Protein AF-A0A1I2F6V7-F1 (afdb_monomer_lite)

Structure (mmCIF, N/CA/C/O backbone):
data_AF-A0A1I2F6V7-F1
#
_entry.id   AF-A0A1I2F6V7-F1
#
loop_
_atom_site.group_PDB
_atom_site.id
_atom_site.type_symbol
_atom_site.label_atom_id
_atom_site.label_alt_id
_atom_site.label_comp_id
_atom_site.label_asym_id
_atom_site.label_entity_id
_atom_site.la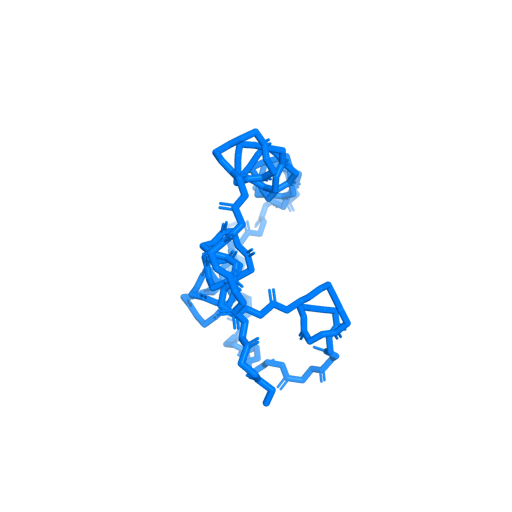bel_seq_id
_atom_site.pdbx_PDB_ins_code
_atom_site.Cartn_x
_atom_site.Cartn_y
_atom_site.Cartn_z
_atom_site.occupancy
_atom_site.B_iso_or_equiv
_atom_site.auth_seq_id
_atom_site.auth_comp_id
_atom_site.auth_asym_id
_atom_site.auth_atom_id
_atom_site.pdbx_PDB_model_num
ATOM 1 N N . MET A 1 1 ? -6.743 -10.963 13.493 1.00 41.97 1 MET A N 1
ATOM 2 C CA . MET A 1 1 ? -6.877 -9.582 14.003 1.00 41.97 1 MET A CA 1
ATOM 3 C C . MET A 1 1 ? -7.970 -8.910 13.189 1.00 41.97 1 MET A C 1
ATOM 5 O O . MET A 1 1 ? -8.003 -9.142 11.991 1.00 41.97 1 MET A O 1
ATOM 9 N N . ARG A 1 2 ? -8.920 -8.202 13.813 1.00 49.66 2 ARG A N 1
ATOM 10 C CA . ARG A 1 2 ? -9.967 -7.483 13.068 1.00 49.66 2 ARG A CA 1
ATOM 11 C C . ARG A 1 2 ? -9.388 -6.136 12.668 1.00 49.66 2 ARG A C 1
ATOM 13 O O . ARG A 1 2 ? -9.178 -5.290 13.532 1.00 49.66 2 ARG A O 1
ATOM 20 N N . THR A 1 3 ? -9.071 -5.973 11.398 1.00 53.34 3 THR A N 1
ATOM 21 C CA . THR A 1 3 ? -8.692 -4.686 10.836 1.00 53.34 3 THR A CA 1
ATOM 22 C C . THR A 1 3 ? -9.936 -3.809 10.773 1.00 53.34 3 THR A C 1
ATOM 24 O O . THR A 1 3 ? -10.929 -4.142 10.132 1.00 53.34 3 THR A O 1
ATOM 27 N N . GLY A 1 4 ? -9.930 -2.745 11.572 1.00 63.44 4 GLY A N 1
ATOM 28 C CA . GLY A 1 4 ? -10.987 -1.743 11.562 1.00 63.44 4 GLY A CA 1
ATOM 29 C C . GLY A 1 4 ? -10.887 -0.884 10.309 1.00 63.44 4 GLY A C 1
ATOM 30 O O . GLY A 1 4 ? -9.795 -0.686 9.777 1.00 63.44 4 GLY A O 1
ATOM 31 N N . THR A 1 5 ? -12.027 -0.362 9.864 1.00 81.69 5 THR A N 1
ATOM 32 C CA . THR A 1 5 ? -12.119 0.624 8.785 1.00 81.69 5 THR A CA 1
ATOM 33 C C . THR A 1 5 ? -11.121 1.758 9.039 1.00 81.69 5 THR A C 1
ATOM 35 O O . THR A 1 5 ? -11.262 2.506 10.008 1.00 81.69 5 THR A O 1
ATOM 38 N N . ILE A 1 6 ? -10.078 1.860 8.211 1.00 92.19 6 ILE A N 1
ATOM 39 C CA . ILE A 1 6 ? -9.136 2.983 8.268 1.00 92.19 6 ILE A CA 1
ATOM 40 C C . ILE A 1 6 ? -9.806 4.240 7.702 1.00 92.19 6 ILE A C 1
ATOM 42 O O . ILE A 1 6 ? -10.749 4.151 6.919 1.00 92.19 6 ILE A O 1
ATOM 46 N N . SER A 1 7 ? -9.331 5.422 8.092 1.00 95.50 7 SER A N 1
ATOM 47 C CA . SER A 1 7 ? -9.873 6.669 7.549 1.00 95.50 7 SER A CA 1
ATOM 48 C C . SER A 1 7 ? -9.531 6.827 6.065 1.00 95.50 7 SER A C 1
ATOM 50 O O . SER A 1 7 ? -8.490 6.357 5.603 1.00 95.50 7 SER A O 1
ATOM 52 N N . GLU A 1 8 ? -10.354 7.576 5.331 1.00 95.56 8 GLU A N 1
ATOM 53 C CA . GLU A 1 8 ? -10.070 7.924 3.930 1.00 95.56 8 GLU A CA 1
ATOM 54 C C . GLU A 1 8 ? -8.727 8.656 3.775 1.00 95.56 8 GLU A C 1
ATOM 56 O O . GLU A 1 8 ? -7.996 8.433 2.811 1.00 95.56 8 GLU A O 1
ATOM 61 N N . ALA A 1 9 ? -8.348 9.479 4.759 1.00 97.25 9 ALA A N 1
ATOM 62 C CA . ALA A 1 9 ? -7.048 10.144 4.778 1.00 97.25 9 ALA A CA 1
ATOM 63 C C . ALA A 1 9 ? -5.885 9.140 4.877 1.00 97.25 9 ALA A C 1
ATOM 65 O O . ALA A 1 9 ? -4.879 9.282 4.178 1.00 97.25 9 ALA A O 1
ATOM 66 N N . GLU A 1 10 ? -6.025 8.104 5.707 1.00 97.19 10 GLU A N 1
ATOM 67 C CA . GLU A 1 10 ? -5.023 7.043 5.816 1.00 97.19 10 GLU A CA 1
ATOM 68 C C . GLU A 1 10 ? -5.000 6.172 4.553 1.00 97.19 10 GLU A C 1
ATOM 70 O O . GLU A 1 10 ? -3.923 5.888 4.026 1.00 97.19 10 GLU A O 1
ATOM 75 N N . LYS A 1 11 ? -6.164 5.829 3.993 1.00 96.94 11 LYS A N 1
ATOM 76 C CA . LYS A 1 11 ? -6.268 5.118 2.711 1.00 96.94 11 LYS A CA 1
ATOM 77 C C . LYS A 1 11 ? -5.551 5.876 1.589 1.00 96.94 11 LYS A C 1
ATOM 79 O O . LYS A 1 11 ? -4.724 5.297 0.880 1.00 96.94 11 LYS A O 1
ATOM 84 N N . ALA A 1 12 ? -5.782 7.185 1.477 1.00 98.06 12 ALA A N 1
ATOM 85 C CA . ALA A 1 12 ? -5.113 8.050 0.507 1.00 98.06 12 ALA A CA 1
ATOM 86 C C . ALA A 1 12 ? -3.592 8.114 0.732 1.00 98.06 12 ALA A C 1
ATOM 88 O O . ALA A 1 12 ? -2.815 8.013 -0.223 1.00 98.06 12 ALA A O 1
ATOM 89 N N . ARG A 1 13 ? -3.146 8.219 1.992 1.00 98.38 13 ARG A N 1
ATOM 90 C CA . ARG A 1 13 ? -1.719 8.185 2.344 1.00 98.38 13 ARG A CA 1
ATOM 91 C C . ARG A 1 13 ? -1.065 6.878 1.894 1.00 98.38 13 ARG A C 1
ATOM 93 O O . ARG A 1 13 ? -0.005 6.915 1.263 1.00 98.38 13 ARG A O 1
ATOM 100 N N . ARG A 1 14 ? -1.680 5.731 2.198 1.00 98.19 14 ARG A N 1
ATOM 101 C CA . ARG A 1 14 ? -1.150 4.413 1.819 1.00 98.19 14 ARG A CA 1
ATOM 102 C C . ARG A 1 14 ? -1.145 4.224 0.305 1.00 98.19 14 ARG A C 1
ATOM 104 O O . ARG A 1 14 ? -0.145 3.750 -0.233 1.00 98.19 14 ARG A O 1
ATOM 111 N N . ARG A 1 15 ? -2.201 4.662 -0.392 1.00 98.50 15 ARG A N 1
ATOM 112 C CA . ARG A 1 15 ? -2.266 4.638 -1.860 1.00 98.50 15 ARG A CA 1
ATOM 113 C C . ARG A 1 15 ? -1.108 5.406 -2.485 1.00 98.50 15 ARG A C 1
ATOM 115 O O . ARG A 1 15 ? -0.385 4.834 -3.295 1.00 98.50 15 ARG A O 1
ATOM 122 N N . LYS A 1 16 ? -0.863 6.641 -2.036 1.00 98.62 16 LYS A N 1
ATOM 123 C CA . LYS A 1 16 ? 0.256 7.458 -2.523 1.00 98.62 16 LYS A CA 1
ATOM 124 C C . LYS A 1 16 ? 1.608 6.764 -2.330 1.00 98.62 16 LYS A C 1
ATOM 126 O O . LYS A 1 16 ? 2.430 6.774 -3.239 1.00 98.62 16 LYS A O 1
ATOM 131 N N . ALA A 1 17 ? 1.841 6.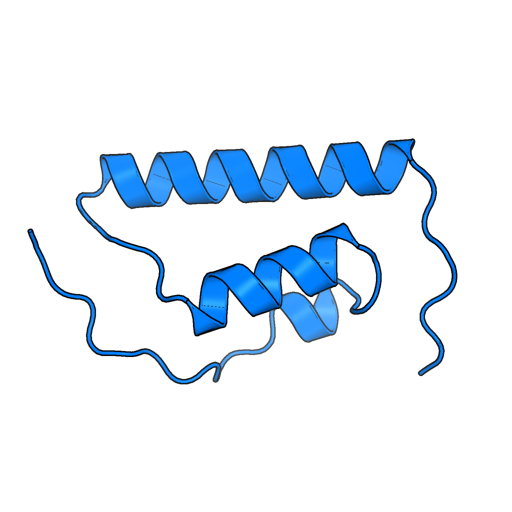151 -1.167 1.00 98.19 17 ALA A N 1
ATOM 132 C CA . ALA A 1 17 ? 3.088 5.435 -0.896 1.00 98.19 17 ALA A CA 1
ATOM 133 C C . ALA A 1 17 ? 3.286 4.233 -1.838 1.00 98.19 17 ALA A C 1
ATOM 135 O O . ALA A 1 17 ? 4.369 4.057 -2.396 1.00 98.19 17 ALA A O 1
ATOM 136 N N . VAL A 1 18 ? 2.234 3.439 -2.055 1.00 97.56 18 VAL A N 1
ATOM 137 C CA . VAL A 1 18 ? 2.276 2.298 -2.979 1.00 97.56 18 VAL A CA 1
ATOM 138 C C . VAL A 1 18 ? 2.469 2.763 -4.426 1.00 97.56 18 VAL A C 1
ATOM 140 O O . VAL A 1 18 ? 3.247 2.152 -5.148 1.00 97.56 18 VAL A O 1
ATOM 143 N N . ASP A 1 19 ? 1.829 3.851 -4.854 1.00 98.19 19 ASP A N 1
ATOM 144 C CA . ASP A 1 19 ? 1.984 4.367 -6.222 1.00 98.19 19 ASP A CA 1
ATOM 145 C C . ASP A 1 19 ? 3.404 4.885 -6.489 1.00 98.19 19 ASP A C 1
ATOM 147 O O . ASP A 1 19 ? 3.961 4.628 -7.556 1.00 98.19 19 ASP A O 1
ATOM 151 N N . VAL A 1 20 ? 4.042 5.527 -5.503 1.00 98.06 20 VAL A N 1
ATOM 152 C CA . VAL A 1 20 ? 5.465 5.899 -5.593 1.00 98.06 20 VAL A CA 1
ATOM 153 C C . VAL A 1 20 ? 6.350 4.655 -5.719 1.00 98.06 20 VAL A C 1
ATOM 155 O O . VAL A 1 20 ? 7.241 4.623 -6.566 1.00 98.06 20 VAL A O 1
ATOM 158 N N . ALA A 1 21 ? 6.095 3.608 -4.927 1.00 95.44 21 ALA A N 1
ATOM 159 C CA . ALA A 1 21 ? 6.844 2.356 -5.030 1.00 95.44 21 ALA A CA 1
ATOM 160 C C . ALA A 1 21 ? 6.673 1.697 -6.412 1.00 95.44 21 ALA A C 1
ATOM 162 O O . ALA A 1 21 ? 7.663 1.286 -7.017 1.00 95.44 21 ALA A O 1
ATOM 163 N N . ARG A 1 22 ? 5.444 1.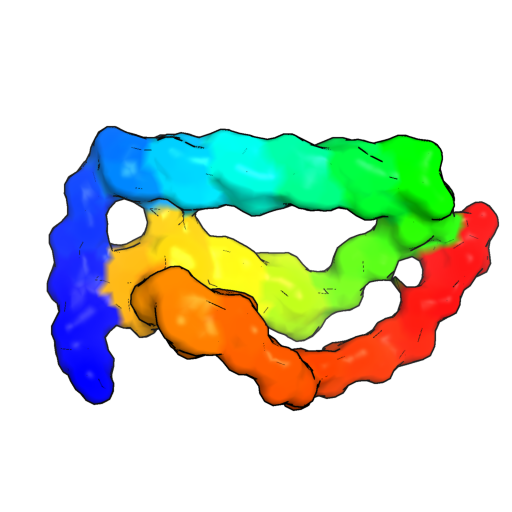673 -6.948 1.00 95.62 22 ARG A N 1
ATOM 164 C CA . ARG A 1 22 ? 5.147 1.207 -8.313 1.00 95.62 22 ARG A CA 1
ATOM 165 C C . ARG A 1 22 ? 5.929 1.992 -9.363 1.00 95.62 22 ARG A C 1
ATOM 167 O O . ARG A 1 22 ? 6.569 1.383 -10.218 1.00 95.62 22 ARG A O 1
ATOM 174 N N . GLY A 1 23 ? 5.929 3.322 -9.262 1.00 96.12 23 GLY A N 1
ATOM 175 C CA . GLY A 1 23 ? 6.684 4.199 -10.156 1.00 96.12 23 GLY A CA 1
ATOM 176 C C . GLY A 1 23 ? 8.182 3.897 -10.140 1.00 96.12 23 GLY A C 1
ATOM 177 O O . GLY A 1 23 ? 8.779 3.705 -11.195 1.00 96.12 23 GLY A O 1
ATOM 178 N N . ASN A 1 24 ? 8.779 3.759 -8.954 1.00 96.94 24 ASN A N 1
ATOM 179 C CA . ASN A 1 24 ? 10.205 3.449 -8.815 1.00 96.94 24 ASN A CA 1
ATOM 180 C C . ASN A 1 24 ? 10.571 2.074 -9.404 1.00 96.94 24 ASN A C 1
ATOM 182 O O . ASN A 1 24 ? 11.596 1.938 -10.074 1.00 96.94 24 ASN A O 1
ATOM 186 N N . ILE A 1 25 ? 9.728 1.058 -9.189 1.00 93.12 25 ILE A N 1
ATOM 187 C CA . ILE A 1 25 ? 9.927 -0.291 -9.742 1.00 93.12 25 ILE A CA 1
ATOM 188 C C . ILE A 1 25 ? 9.825 -0.265 -11.274 1.00 93.12 25 ILE A C 1
ATOM 190 O O . ILE A 1 25 ? 10.683 -0.834 -11.952 1.00 93.12 25 ILE A O 1
ATOM 194 N N . GLY A 1 26 ? 8.836 0.450 -11.821 1.00 93.44 26 GLY A N 1
ATOM 195 C CA . GLY A 1 26 ? 8.670 0.621 -13.265 1.00 93.44 26 GLY A CA 1
ATOM 196 C C . GLY A 1 26 ? 9.837 1.369 -13.917 1.00 93.44 26 GLY A C 1
ATOM 197 O O . GLY A 1 26 ? 10.355 0.916 -14.935 1.00 93.44 26 GLY A O 1
ATOM 198 N N . LEU A 1 27 ? 10.321 2.453 -13.297 1.00 95.25 27 LEU A N 1
ATOM 199 C CA . LEU A 1 27 ? 11.524 3.176 -13.742 1.00 95.25 27 LEU A CA 1
ATOM 200 C C . LEU A 1 27 ? 12.785 2.301 -13.716 1.00 95.25 27 LEU A C 1
ATOM 202 O O . LEU A 1 27 ? 13.714 2.536 -14.482 1.00 95.25 27 LEU A O 1
ATOM 206 N N . SER A 1 28 ? 12.802 1.275 -12.865 1.00 92.75 28 SER A N 1
ATOM 207 C CA . SER A 1 28 ? 13.888 0.295 -12.784 1.00 92.75 28 SER A CA 1
ATOM 208 C C . SER A 1 28 ? 13.758 -0.844 -13.811 1.00 92.75 28 SER A C 1
ATOM 210 O O . SER A 1 28 ? 14.577 -1.760 -13.805 1.00 92.75 28 SER A O 1
ATOM 212 N N . GLY A 1 29 ? 12.735 -0.826 -14.677 1.00 93.69 29 GLY A N 1
ATOM 213 C CA . GLY A 1 29 ? 12.507 -1.848 -15.707 1.00 93.69 29 GLY A CA 1
ATOM 214 C C . GLY A 1 29 ? 11.873 -3.146 -15.193 1.00 93.69 29 GLY A C 1
ATOM 215 O O . GLY A 1 29 ? 11.894 -4.163 -15.888 1.00 93.69 29 GLY A O 1
ATOM 216 N N . PHE A 1 30 ? 11.313 -3.143 -13.981 1.00 91.50 30 PHE A N 1
ATOM 217 C CA . PHE A 1 30 ? 10.656 -4.311 -13.397 1.00 91.50 30 PHE A CA 1
ATOM 218 C C . PHE A 1 30 ? 9.132 -4.197 -13.464 1.00 91.50 30 PHE A C 1
ATOM 220 O O . PHE A 1 30 ? 8.556 -3.109 -13.443 1.00 91.50 30 PHE A O 1
ATOM 227 N N . LYS A 1 31 ? 8.469 -5.356 -13.481 1.00 90.19 31 LYS A N 1
ATOM 228 C CA . LYS A 1 31 ? 7.019 -5.477 -13.311 1.00 90.19 31 LYS A CA 1
ATOM 229 C C . LYS A 1 31 ? 6.702 -6.091 -11.957 1.00 90.19 31 LYS A C 1
ATOM 231 O O . LYS A 1 31 ? 7.338 -7.060 -11.544 1.00 90.19 31 LYS A O 1
ATOM 236 N N . ILE A 1 32 ? 5.695 -5.540 -11.295 1.00 90.75 32 ILE A N 1
ATOM 237 C CA . ILE A 1 32 ? 5.159 -6.083 -10.048 1.00 90.75 32 ILE A CA 1
ATOM 238 C C . ILE A 1 32 ? 4.245 -7.257 -10.405 1.00 90.75 32 ILE A C 1
ATOM 240 O O . ILE A 1 32 ? 3.482 -7.182 -11.367 1.00 90.75 32 ILE A O 1
ATOM 244 N N . SER A 1 33 ? 4.353 -8.365 -9.669 1.00 91.12 33 SER A N 1
ATOM 245 C CA . SER A 1 33 ? 3.473 -9.514 -9.891 1.00 91.12 33 SER A CA 1
ATOM 246 C C . SER A 1 33 ? 2.070 -9.252 -9.344 1.00 91.12 33 SER A C 1
ATOM 248 O O . SER A 1 33 ? 1.900 -8.511 -8.378 1.00 91.12 33 SER A O 1
ATOM 250 N N . GLU A 1 34 ? 1.068 -9.935 -9.896 1.00 91.19 34 GLU A N 1
ATOM 251 C CA . GLU A 1 34 ? -0.326 -9.828 -9.440 1.00 91.19 34 GLU A CA 1
ATOM 252 C C . GLU A 1 34 ? -0.481 -10.117 -7.939 1.00 91.19 34 GLU A C 1
ATOM 254 O O . GLU A 1 34 ? -1.209 -9.416 -7.244 1.00 91.19 34 GLU A O 1
ATOM 259 N N . ALA A 1 35 ? 0.264 -11.096 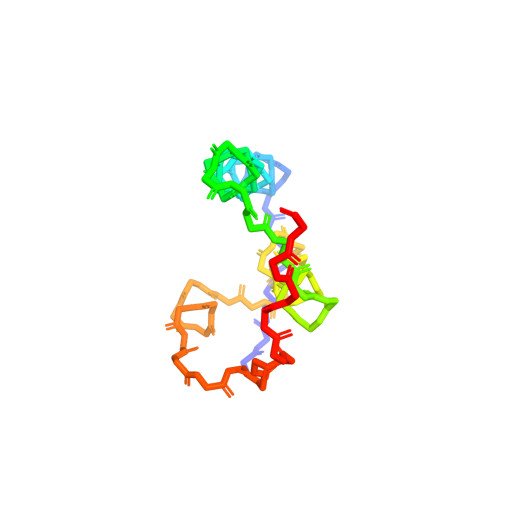-7.411 1.00 91.25 35 ALA A N 1
ATOM 260 C CA . ALA A 1 35 ? 0.258 -11.413 -5.982 1.00 91.25 35 ALA A CA 1
ATOM 261 C C . ALA A 1 35 ? 0.735 -10.233 -5.114 1.00 91.25 35 ALA A C 1
ATOM 263 O O . ALA A 1 35 ? 0.152 -9.961 -4.065 1.00 91.25 35 ALA A O 1
ATOM 264 N N . HIS A 1 36 ? 1.768 -9.508 -5.556 1.00 92.88 36 HIS A N 1
ATOM 265 C CA . HIS A 1 36 ? 2.256 -8.324 -4.845 1.00 92.88 36 HIS A CA 1
ATOM 266 C C . HIS A 1 36 ? 1.297 -7.137 -4.994 1.00 92.88 36 HIS A C 1
ATOM 268 O O . HIS A 1 36 ? 1.103 -6.401 -4.028 1.00 92.88 36 HIS A O 1
ATOM 274 N N . GLU A 1 37 ? 0.658 -6.973 -6.156 1.00 95.31 37 GLU A N 1
ATOM 275 C CA . GLU A 1 37 ? -0.373 -5.946 -6.349 1.00 95.31 37 GLU A CA 1
ATOM 276 C C . GLU A 1 37 ? -1.584 -6.178 -5.438 1.00 95.31 37 GLU A C 1
ATOM 278 O O . GLU A 1 37 ? -2.032 -5.254 -4.755 1.00 95.31 37 GLU A O 1
ATOM 283 N N . ALA A 1 38 ? -2.067 -7.420 -5.355 1.00 95.25 38 ALA A N 1
ATOM 284 C CA . ALA A 1 38 ? -3.156 -7.795 -4.461 1.00 95.25 38 ALA A CA 1
ATOM 285 C C . ALA A 1 38 ? -2.789 -7.547 -2.989 1.00 95.25 38 ALA A C 1
ATOM 287 O O . ALA A 1 38 ? -3.578 -6.971 -2.241 1.00 95.25 38 ALA A O 1
ATOM 288 N N . HIS A 1 39 ? -1.571 -7.906 -2.569 1.00 95.06 39 HIS A N 1
ATOM 289 C CA . HIS A 1 39 ? -1.106 -7.654 -1.200 1.00 95.06 39 HIS A CA 1
ATOM 290 C C . HIS A 1 39 ? -1.006 -6.160 -0.872 1.00 95.06 39 HIS A C 1
ATOM 292 O O . HIS A 1 39 ? -1.430 -5.723 0.198 1.00 95.06 39 HIS A O 1
ATOM 298 N N . ALA A 1 40 ? -0.509 -5.353 -1.812 1.00 96.12 40 ALA A N 1
ATOM 299 C CA . ALA A 1 40 ? -0.469 -3.903 -1.664 1.00 96.12 40 ALA A CA 1
ATOM 300 C C . ALA A 1 40 ? -1.868 -3.283 -1.601 1.00 96.12 40 ALA A C 1
ATOM 302 O O . ALA A 1 40 ? -2.076 -2.319 -0.862 1.00 96.12 40 ALA A O 1
ATOM 303 N N . GLN A 1 41 ? -2.837 -3.835 -2.333 1.00 97.06 41 GLN A N 1
ATOM 304 C CA . GLN A 1 41 ? -4.218 -3.371 -2.277 1.00 97.06 41 GLN A CA 1
ATOM 305 C C . GLN A 1 41 ? -4.850 -3.645 -0.908 1.00 97.06 41 GLN A C 1
ATOM 307 O O . GLN A 1 41 ? -5.383 -2.714 -0.309 1.00 97.06 41 GLN A O 1
ATOM 312 N N . ARG A 1 42 ? -4.664 -4.848 -0.347 1.00 96.12 42 ARG A N 1
ATOM 313 C CA . ARG A 1 42 ? -5.112 -5.188 1.018 1.00 96.12 42 ARG A CA 1
ATOM 314 C C . ARG A 1 42 ? -4.549 -4.229 2.069 1.00 96.12 42 ARG A C 1
ATOM 316 O O . ARG A 1 42 ? -5.258 -3.827 2.989 1.00 96.12 42 ARG A O 1
ATOM 323 N N . TYR A 1 43 ? -3.285 -3.817 1.931 1.00 96.56 43 TYR A N 1
ATOM 324 C CA . TYR A 1 43 ? -2.692 -2.815 2.824 1.00 96.56 43 TYR A CA 1
ATOM 325 C C . TYR A 1 43 ? -3.369 -1.449 2.683 1.00 96.56 43 TYR A C 1
ATOM 327 O O . TYR A 1 43 ? -3.647 -0.789 3.685 1.00 96.56 43 TYR A O 1
ATOM 335 N N . VAL A 1 44 ? -3.671 -1.019 1.457 1.00 97.56 44 VAL A N 1
ATOM 336 C CA . VAL A 1 44 ? -4.349 0.262 1.221 1.00 97.56 44 VAL A CA 1
ATOM 337 C C . VAL A 1 44 ? -5.797 0.259 1.668 1.00 97.56 44 VAL A C 1
ATOM 339 O O . VAL A 1 44 ? -6.234 1.262 2.215 1.00 97.56 44 VAL A O 1
ATOM 342 N N . ASP A 1 45 ? -6.523 -0.837 1.494 1.00 96.19 45 ASP A N 1
ATOM 343 C CA . ASP A 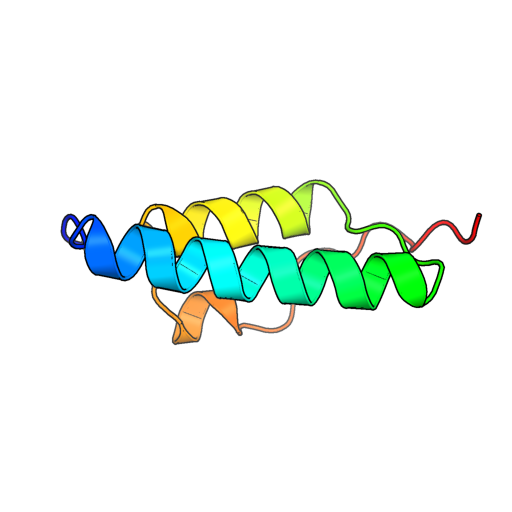1 45 ? -7.901 -0.956 1.976 1.00 96.19 45 ASP A CA 1
ATOM 344 C C . ASP A 1 45 ? -7.982 -1.123 3.499 1.00 96.19 45 ASP A C 1
ATOM 346 O O . ASP A 1 45 ? -9.064 -1.087 4.079 1.00 96.19 45 ASP A O 1
ATOM 350 N N . GLY A 1 46 ? -6.830 -1.240 4.164 1.00 95.50 46 GLY A N 1
ATOM 351 C CA . GLY A 1 46 ? -6.740 -1.376 5.608 1.00 95.50 46 GLY A CA 1
ATOM 352 C C . GLY A 1 46 ? -6.996 -2.792 6.100 1.00 95.50 46 GLY A C 1
ATOM 353 O O . GLY A 1 46 ? -6.999 -2.984 7.306 1.00 95.50 46 GLY A O 1
ATOM 354 N N . GLU A 1 47 ? -7.158 -3.775 5.210 1.00 95.50 47 GLU A N 1
ATOM 355 C CA . GLU A 1 47 ? -7.382 -5.184 5.554 1.00 95.50 47 GLU A CA 1
ATOM 356 C C . GLU A 1 47 ? -6.192 -5.814 6.279 1.00 95.50 47 GLU A C 1
ATOM 358 O O . GLU A 1 47 ? -6.379 -6.734 7.078 1.00 95.50 47 GLU A O 1
ATOM 363 N N . ILE A 1 48 ? -4.984 -5.310 6.017 1.00 94.44 48 ILE A N 1
ATOM 364 C CA . ILE A 1 48 ? -3.748 -5.694 6.700 1.00 94.44 48 ILE A CA 1
ATOM 365 C C . ILE A 1 48 ? -3.013 -4.457 7.220 1.00 94.44 48 ILE A C 1
ATOM 367 O O . ILE A 1 48 ? -3.121 -3.352 6.673 1.00 94.44 48 ILE A O 1
ATOM 371 N N . ASP A 1 49 ? -2.257 -4.641 8.297 1.00 94.56 49 ASP A N 1
ATOM 372 C CA . ASP A 1 49 ? -1.394 -3.598 8.841 1.00 94.56 49 ASP A CA 1
ATOM 373 C C . ASP A 1 49 ? -0.031 -3.548 8.125 1.00 94.56 49 ASP A C 1
ATOM 375 O O . ASP A 1 49 ? 0.269 -4.339 7.227 1.00 94.56 49 ASP A O 1
ATOM 379 N N . LEU A 1 50 ? 0.805 -2.581 8.512 1.00 94.25 50 LEU A N 1
ATOM 380 C CA . LEU A 1 50 ? 2.137 -2.420 7.932 1.00 94.25 50 LEU A CA 1
ATOM 381 C C . LEU A 1 50 ? 3.054 -3.617 8.237 1.00 94.25 50 LEU A C 1
ATOM 383 O O . LEU A 1 50 ? 3.887 -3.968 7.406 1.00 94.25 50 LEU A O 1
ATOM 387 N N . ALA A 1 51 ? 2.912 -4.251 9.403 1.00 94.44 51 ALA A N 1
ATOM 388 C CA . ALA A 1 51 ? 3.753 -5.381 9.781 1.00 94.44 51 ALA A CA 1
ATOM 389 C C . ALA A 1 51 ? 3.464 -6.603 8.897 1.00 94.44 51 ALA A C 1
ATOM 391 O O . ALA A 1 51 ? 4.393 -7.270 8.450 1.00 94.44 51 ALA A O 1
ATOM 392 N N . GLU A 1 52 ? 2.193 -6.873 8.593 1.00 93.44 52 GLU A N 1
ATOM 393 C CA . GLU A 1 52 ? 1.796 -7.902 7.632 1.00 93.44 52 GLU A CA 1
ATOM 394 C C . GLU A 1 52 ? 2.130 -7.506 6.188 1.00 93.44 52 GLU A C 1
ATOM 396 O O . GLU A 1 52 ? 2.559 -8.361 5.411 1.00 93.44 52 GLU A O 1
ATOM 401 N N . PHE A 1 53 ? 2.023 -6.222 5.831 1.00 94.00 53 PHE A N 1
ATOM 402 C CA . PHE A 1 53 ? 2.437 -5.739 4.512 1.00 94.00 53 PHE A CA 1
ATOM 403 C C . PHE A 1 53 ? 3.932 -5.979 4.239 1.00 94.00 53 PHE A C 1
ATOM 405 O O . PHE A 1 53 ? 4.294 -6.394 3.141 1.00 94.00 53 PHE A O 1
ATOM 412 N N . LEU A 1 54 ? 4.789 -5.782 5.246 1.00 92.38 54 LEU A N 1
ATOM 413 C CA . LEU A 1 54 ? 6.246 -5.931 5.143 1.00 92.38 54 LEU A CA 1
ATOM 414 C C . LEU A 1 54 ? 6.756 -7.370 5.325 1.00 92.38 54 LEU A C 1
ATOM 416 O O . LEU A 1 54 ? 7.968 -7.588 5.262 1.00 92.38 54 LEU A O 1
ATOM 420 N N . LYS A 1 55 ? 5.880 -8.358 5.563 1.00 89.06 55 LYS A N 1
ATOM 421 C CA . LYS A 1 55 ? 6.316 -9.751 5.733 1.00 89.06 55 LYS A CA 1
ATOM 422 C C . LYS A 1 55 ? 7.019 -10.256 4.461 1.00 89.06 55 LYS A C 1
ATOM 424 O O . LYS A 1 55 ? 6.406 -10.263 3.392 1.00 89.06 55 LYS A O 1
ATOM 429 N N . PRO A 1 56 ? 8.271 -10.738 4.563 1.00 76.25 56 PRO A N 1
ATOM 430 C CA . PRO A 1 56 ? 8.922 -11.423 3.458 1.00 76.25 56 PRO A CA 1
ATOM 431 C C . PRO A 1 56 ? 8.196 -12.742 3.165 1.00 76.25 56 PRO A C 1
ATOM 433 O O . PRO A 1 56 ? 7.787 -13.439 4.093 1.00 76.25 56 PRO A O 1
ATOM 436 N N . GLY A 1 57 ? 8.074 -13.109 1.887 1.00 68.00 57 GLY A N 1
ATOM 437 C CA . GLY A 1 57 ? 7.587 -14.439 1.496 1.00 68.00 57 GLY A CA 1
ATOM 438 C C . GLY A 1 57 ? 6.294 -14.487 0.684 1.00 68.00 57 GLY A C 1
ATOM 439 O O . GLY A 1 57 ? 5.737 -15.572 0.536 1.00 68.00 57 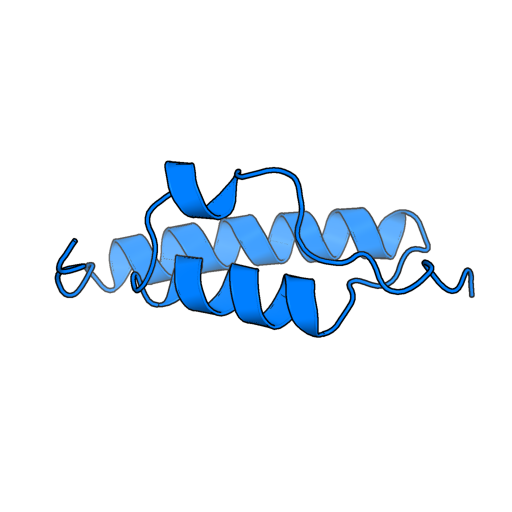GLY A O 1
ATOM 440 N N . LEU A 1 58 ? 5.823 -13.373 0.107 1.00 66.12 58 LEU A N 1
ATOM 441 C CA . LEU A 1 58 ? 4.883 -13.498 -1.010 1.00 66.12 58 LEU A CA 1
ATOM 442 C C . LEU A 1 58 ? 5.564 -14.257 -2.151 1.00 66.12 58 LEU A C 1
ATOM 444 O O . LEU A 1 58 ? 6.717 -13.950 -2.468 1.00 66.12 58 LEU A O 1
ATOM 448 N N . PRO A 1 59 ? 4.887 -15.243 -2.765 1.00 55.75 59 PRO A N 1
ATOM 449 C CA . PRO A 1 59 ? 5.463 -15.995 -3.863 1.00 55.75 59 PRO A CA 1
ATOM 450 C C . PRO A 1 59 ? 5.826 -15.020 -4.985 1.00 55.75 59 PRO A C 1
ATOM 452 O O . PRO A 1 59 ? 4.965 -14.417 -5.633 1.00 55.75 59 PRO A O 1
ATOM 455 N N . SER A 1 60 ? 7.126 -14.833 -5.199 1.00 54.28 60 SER A N 1
ATOM 456 C CA . SER A 1 60 ? 7.628 -14.110 -6.351 1.00 54.28 60 SER A CA 1
ATOM 457 C C . SER A 1 60 ? 7.419 -15.001 -7.571 1.00 54.28 60 SER A C 1
ATOM 459 O O . SER A 1 60 ? 8.104 -15.999 -7.779 1.00 54.28 60 SER A O 1
ATOM 461 N N . SER A 1 61 ? 6.439 -14.646 -8.403 1.00 51.66 61 SER A N 1
ATOM 462 C CA . SER A 1 61 ? 6.468 -15.086 -9.798 1.00 51.66 61 SER A CA 1
ATOM 463 C C . SER A 1 61 ? 7.779 -14.560 -10.401 1.00 51.66 61 SER A C 1
ATOM 465 O O . SER A 1 61 ? 8.140 -13.418 -10.086 1.00 51.66 61 SER A O 1
ATOM 467 N N . PRO A 1 62 ? 8.532 -15.349 -11.193 1.00 51.06 62 PRO A N 1
ATOM 468 C CA . PRO A 1 62 ? 9.828 -14.916 -11.696 1.00 51.06 62 PRO A CA 1
ATOM 469 C C . PRO A 1 62 ? 9.658 -13.578 -12.409 1.00 51.06 62 PRO A C 1
ATOM 471 O O . PRO A 1 62 ? 8.859 -13.461 -13.340 1.00 51.06 62 PRO A O 1
ATOM 474 N N . ALA A 1 63 ? 10.383 -12.561 -11.936 1.00 53.31 63 ALA A N 1
ATOM 475 C CA . ALA A 1 63 ? 10.362 -11.235 -12.527 1.00 53.31 63 ALA A CA 1
ATOM 476 C C . ALA A 1 63 ? 10.733 -11.365 -14.011 1.00 53.31 63 ALA A C 1
ATOM 478 O O . ALA A 1 63 ? 11.890 -11.617 -14.357 1.00 53.31 63 ALA A O 1
ATOM 479 N N . LYS A 1 64 ? 9.744 -11.241 -14.904 1.00 50.66 64 LYS A N 1
ATOM 480 C CA . LYS A 1 64 ? 10.005 -11.137 -16.339 1.00 50.66 64 LYS A CA 1
ATOM 481 C C . LYS A 1 64 ? 10.620 -9.763 -16.576 1.00 50.66 64 LYS A C 1
ATOM 483 O O . LYS A 1 64 ? 9.920 -8.756 -16.492 1.00 50.66 64 LYS A O 1
ATOM 488 N N . ARG A 1 65 ? 11.927 -9.743 -16.852 1.00 50.84 65 ARG A N 1
ATOM 489 C CA . ARG A 1 65 ? 12.596 -8.596 -17.475 1.00 50.84 65 ARG A CA 1
ATOM 490 C C . ARG A 1 65 ? 11.928 -8.355 -18.828 1.00 50.84 65 ARG A C 1
ATOM 492 O O . ARG A 1 65 ? 11.769 -9.308 -19.592 1.00 50.84 65 ARG A O 1
ATOM 499 N N . THR A 1 66 ? 11.496 -7.125 -19.069 1.00 58.12 66 THR A N 1
ATOM 500 C CA . THR A 1 66 ? 11.100 -6.651 -20.400 1.00 58.12 66 THR A CA 1
ATOM 501 C C . THR A 1 66 ? 12.236 -5.888 -21.032 1.00 58.12 66 THR A C 1
ATOM 503 O O . THR A 1 66 ? 12.886 -5.137 -20.272 1.00 58.12 66 THR A O 1
#

Radius of gyration: 12.82 Å; chains: 1; bounding box: 26×26×34 Å

Organism: NCBI:txid1177982

Secondary structure (DSSP, 8-state):
-------HHHHHHHHHHHHHHHHHHHHTT----HHHHHHHHHHHTTSS-HHHHT-S----------

Sequence (66 aa):
MRTGTISEAEKARRRKAVDVARGNIGLSGFKISEAHEAHAQRYVDGEIDLAEFLKPGLPSSPAKRT

InterPro domains:
  IPR033788 Antitoxin VbhA-like [cd11586] (8-53)
  IPR041535 Antitoxin VbhA [PF18495] (14-53)
  IPR043038 Antitoxin VbhA domain superfamily [G3DSA:1.10.8.1050] (5-56)

Foldseek 3Di:
DDQDQDDPVQLVVLVVVVVVVCVVCVVVQWDDDPQLVVLSVCCSRRVDDPVSSPDPDRDDDPTDRD

pLDDT: mean 86.04, std 16.84, range [41.97, 98.62]